Protein AF-A0AAV7RU03-F1 (afdb_monomer_lite)

pLDDT: mean 79.68, std 22.95, range [30.52, 98.69]

Radius of gyration: 57.56 Å; chains: 1; bounding box: 96×51×160 Å

Sequence (183 aa):
MPGSKPNHKPASKPAQQLLFSEALHHKCPTPATTGPHASPHPSEPTMMADKEHSTTMERILQEITTVRRRIEGMDASLTSLTLETKSMRSDIAGFQSRVTGLEQRMGSLEAQATAFQDRDQDLLYLRSKLTDMEDRSRRDNIRLLGIPENEEGADMQAFLSSMLPKLTSLDFDPPLEFQRHTD

Structure (mmCIF, N/CA/C/O backbone):
data_AF-A0AAV7RU03-F1
#
_entry.id   AF-A0AAV7RU03-F1
#
loop_
_atom_site.group_PDB
_atom_site.id
_atom_site.type_symbol
_atom_site.label_atom_id
_atom_site.label_alt_id
_atom_site.label_comp_id
_atom_site.label_asym_id
_atom_site.label_entity_id
_atom_site.label_seq_id
_atom_site.pdbx_PDB_ins_code
_atom_site.Cartn_x
_atom_site.Cartn_y
_atom_site.Cartn_z
_atom_site.occupancy
_atom_site.B_iso_or_equiv
_atom_site.auth_seq_id
_atom_site.auth_comp_id
_atom_site.auth_asym_id
_atom_site.auth_atom_id
_atom_site.pdbx_PDB_model_num
ATOM 1 N N . MET A 1 1 ? 15.771 21.075 8.351 1.00 49.62 1 MET A N 1
ATOM 2 C CA . MET A 1 1 ? 16.055 21.933 7.181 1.00 49.62 1 MET A CA 1
ATOM 3 C C . MET A 1 1 ? 17.560 21.987 6.918 1.00 49.62 1 MET A C 1
ATOM 5 O O . MET A 1 1 ? 18.235 22.743 7.604 1.00 49.62 1 MET A O 1
ATOM 9 N N . PRO A 1 2 ? 18.107 21.194 5.982 1.00 49.34 2 PRO A N 1
ATOM 10 C CA . PRO A 1 2 ? 19.446 21.403 5.430 1.00 49.34 2 PRO A CA 1
ATOM 11 C C . PRO A 1 2 ? 19.367 22.033 4.024 1.00 49.34 2 PRO A C 1
ATOM 13 O O . PRO A 1 2 ? 18.580 21.596 3.188 1.00 49.34 2 PRO A O 1
ATOM 16 N N . GLY A 1 3 ? 20.164 23.072 3.764 1.00 42.09 3 GLY A N 1
ATOM 17 C CA . GLY A 1 3 ? 20.112 23.828 2.506 1.00 42.09 3 GLY A CA 1
ATOM 18 C C . GLY A 1 3 ? 20.738 23.095 1.313 1.00 42.09 3 GLY A C 1
ATOM 19 O O . GLY A 1 3 ? 21.862 22.599 1.396 1.00 42.09 3 GLY A O 1
ATOM 20 N N . SER A 1 4 ? 20.035 23.076 0.179 1.00 48.22 4 SER A N 1
ATOM 21 C CA . SER A 1 4 ? 20.551 22.558 -1.094 1.00 48.22 4 SER A CA 1
ATOM 22 C C . SER A 1 4 ? 21.497 23.556 -1.768 1.00 48.22 4 SER A C 1
ATOM 24 O O . SER A 1 4 ? 21.145 24.716 -1.971 1.00 48.22 4 SER A O 1
ATOM 26 N N . LYS A 1 5 ? 22.681 23.092 -2.185 1.00 58.47 5 LYS A N 1
ATOM 27 C CA . LYS A 1 5 ? 23.575 23.840 -3.085 1.00 58.47 5 LYS A CA 1
ATOM 28 C C . LYS A 1 5 ? 23.164 23.592 -4.546 1.00 58.47 5 LYS A C 1
ATOM 30 O O . LYS A 1 5 ? 23.106 22.423 -4.932 1.00 58.47 5 LYS A O 1
ATOM 35 N N . PRO A 1 6 ? 22.951 24.621 -5.384 1.00 51.31 6 PRO A N 1
ATOM 36 C CA . PRO A 1 6 ? 22.824 24.434 -6.824 1.00 51.31 6 PRO A CA 1
ATOM 37 C C . PRO A 1 6 ? 24.216 24.283 -7.454 1.00 51.31 6 PRO A C 1
ATOM 39 O O . PRO A 1 6 ? 25.080 25.140 -7.281 1.00 51.31 6 PRO A O 1
ATOM 42 N N . ASN A 1 7 ? 24.440 23.197 -8.195 1.00 42.62 7 ASN A N 1
ATOM 43 C CA . ASN A 1 7 ? 25.676 22.966 -8.944 1.00 42.62 7 ASN A CA 1
ATOM 44 C C . ASN A 1 7 ? 25.354 22.962 -10.447 1.00 42.62 7 ASN A C 1
ATOM 46 O O . ASN A 1 7 ? 24.971 21.931 -11.003 1.00 42.62 7 ASN A O 1
ATOM 50 N N . HIS A 1 8 ? 25.435 24.129 -11.093 1.00 52.16 8 HIS A N 1
ATOM 51 C CA . HIS A 1 8 ? 25.120 24.265 -12.516 1.00 52.16 8 HIS A CA 1
ATOM 52 C C . HIS A 1 8 ? 26.318 23.887 -13.395 1.00 52.16 8 HIS A C 1
ATOM 54 O O . HIS A 1 8 ? 27.309 24.606 -13.497 1.00 52.16 8 HIS A O 1
ATOM 60 N N . LYS A 1 9 ? 26.183 22.743 -14.068 1.00 52.84 9 LYS A N 1
ATOM 61 C CA . LYS A 1 9 ? 27.086 22.256 -15.116 1.00 52.84 9 LYS A CA 1
ATOM 62 C C . LYS A 1 9 ? 26.885 23.080 -16.406 1.00 52.84 9 LYS A C 1
ATOM 64 O O . LYS A 1 9 ? 25.730 23.326 -16.758 1.00 52.84 9 LYS A O 1
ATOM 69 N N . PRO A 1 10 ? 27.946 23.490 -17.129 1.00 44.16 10 PRO A N 1
ATOM 70 C CA . PRO A 1 10 ? 27.799 24.273 -18.355 1.00 44.16 10 PRO A CA 1
ATOM 71 C C . PRO A 1 10 ? 27.236 23.430 -19.509 1.00 44.16 10 PRO A C 1
ATOM 73 O O . PRO A 1 10 ? 27.607 22.267 -19.690 1.00 44.16 10 PRO A O 1
ATOM 76 N N . ALA A 1 11 ? 26.344 24.033 -20.296 1.00 42.34 11 ALA A N 1
ATOM 77 C CA . ALA A 1 11 ? 25.774 23.434 -21.499 1.00 42.34 11 ALA A CA 1
ATOM 78 C C . ALA A 1 11 ? 26.720 23.583 -22.706 1.00 42.34 11 ALA A C 1
ATOM 80 O O . ALA A 1 11 ? 27.445 24.568 -22.822 1.00 42.34 11 ALA A O 1
ATOM 81 N N . SER A 1 12 ? 26.683 22.613 -23.622 1.00 41.31 12 SER A N 1
ATOM 82 C CA . SER A 1 12 ? 27.474 22.593 -24.858 1.00 41.31 12 SER A CA 1
ATOM 83 C C . SER A 1 12 ? 26.574 22.297 -26.057 1.00 41.31 12 SER A C 1
ATOM 85 O O . SER A 1 12 ? 25.843 21.304 -26.006 1.00 41.31 12 SER A O 1
ATOM 87 N N . LYS A 1 13 ? 26.640 23.164 -27.088 1.00 45.19 13 LYS A N 1
ATOM 88 C CA . LYS A 1 13 ? 26.252 23.021 -28.520 1.00 45.19 13 LYS A CA 1
ATOM 89 C C . LYS A 1 13 ? 25.840 24.393 -29.107 1.00 45.19 13 LYS A C 1
ATOM 91 O O . LYS A 1 13 ? 25.396 25.238 -28.334 1.00 45.19 13 LYS A O 1
ATOM 96 N N . PRO A 1 14 ? 25.821 24.584 -30.445 1.00 45.91 14 PRO A N 1
ATOM 97 C CA . PRO A 1 14 ? 26.571 23.894 -31.505 1.00 45.91 14 PRO A CA 1
ATOM 98 C C . PRO A 1 14 ? 27.324 24.869 -32.450 1.00 45.91 14 PRO A C 1
ATOM 100 O O . PRO A 1 14 ? 27.187 26.086 -32.360 1.00 45.91 14 PRO A O 1
ATOM 103 N N . ALA A 1 15 ? 28.114 24.326 -33.383 1.00 41.75 15 ALA A N 1
ATOM 104 C CA . ALA A 1 15 ? 28.840 25.096 -34.399 1.00 41.75 15 ALA A CA 1
ATOM 105 C C . ALA A 1 15 ? 27.922 25.670 -35.501 1.00 41.75 15 ALA A C 1
ATOM 107 O O . ALA A 1 15 ? 26.908 25.059 -35.844 1.00 41.75 15 ALA A O 1
ATOM 108 N N . GLN A 1 16 ? 28.314 26.806 -36.091 1.00 49.25 16 GLN A N 1
ATOM 109 C CA . GLN A 1 16 ? 27.642 27.427 -37.240 1.00 49.25 16 GLN A CA 1
ATOM 110 C C . GLN A 1 16 ? 28.530 27.453 -38.494 1.00 49.25 16 GLN A C 1
ATOM 112 O O . GLN A 1 16 ? 29.756 27.440 -38.420 1.00 49.25 16 GLN A O 1
ATOM 117 N N . GLN A 1 17 ? 27.849 27.447 -39.638 1.00 44.38 17 GLN A N 1
ATOM 118 C CA . GLN A 1 17 ? 28.342 27.266 -41.003 1.00 44.38 17 GLN A CA 1
ATOM 119 C C . GLN A 1 17 ? 29.472 28.210 -41.446 1.00 44.38 17 GLN A C 1
ATOM 121 O O . GLN A 1 17 ? 29.442 29.411 -41.191 1.00 44.38 17 GLN A O 1
ATOM 126 N N . LEU A 1 18 ? 30.372 27.666 -42.272 1.00 42.97 18 LEU A N 1
ATOM 127 C CA . LEU A 1 18 ? 31.148 28.415 -43.259 1.00 42.97 18 LEU A CA 1
ATOM 128 C C . LEU A 1 18 ? 30.771 27.903 -44.656 1.00 42.97 18 LEU A C 1
ATOM 130 O O . LEU A 1 18 ? 30.877 26.709 -44.930 1.00 42.97 18 LEU A O 1
ATOM 134 N N . LEU A 1 19 ? 30.332 28.813 -45.526 1.00 39.97 19 LEU A N 1
ATOM 135 C CA . LEU A 1 19 ? 30.156 28.597 -46.963 1.00 39.97 19 LEU A CA 1
ATOM 136 C C . LEU A 1 19 ? 31.202 29.446 -47.693 1.00 39.97 19 LEU A C 1
ATOM 138 O O . LEU A 1 19 ? 31.372 30.619 -47.367 1.00 39.97 19 LEU A O 1
ATOM 142 N N . PHE A 1 20 ? 31.891 28.860 -48.669 1.00 36.94 20 PHE A N 1
ATOM 143 C CA . PHE A 1 20 ? 32.958 29.507 -49.436 1.00 36.94 20 PHE A CA 1
ATOM 144 C C . PHE A 1 20 ? 32.766 29.204 -50.929 1.00 36.94 20 PHE A C 1
ATOM 146 O O . PHE A 1 20 ? 32.536 28.041 -51.239 1.00 36.94 20 PHE A O 1
ATOM 153 N N . SER A 1 21 ? 32.896 30.242 -51.779 1.00 38.41 21 SER A N 1
ATOM 154 C CA . SER A 1 21 ? 33.404 30.257 -53.183 1.00 38.41 21 SER A CA 1
ATOM 155 C C . SER A 1 21 ? 32.909 29.203 -54.207 1.00 38.41 21 SER A C 1
ATOM 157 O O . SER A 1 21 ? 32.711 28.043 -53.891 1.00 38.41 21 SER A O 1
ATOM 159 N N . GLU A 1 22 ? 32.777 29.460 -55.510 1.00 37.03 22 GLU A N 1
ATOM 160 C CA . GLU A 1 22 ? 33.087 30.611 -56.376 1.00 37.03 22 GLU A CA 1
ATOM 161 C C . GLU A 1 22 ? 32.315 30.425 -57.702 1.00 37.03 22 GLU A C 1
ATOM 163 O O . GLU A 1 22 ? 31.939 29.301 -58.038 1.00 37.03 22 GLU A O 1
ATOM 168 N N . ALA A 1 23 ? 32.093 31.488 -58.485 1.00 37.06 23 ALA A N 1
ATOM 169 C CA . ALA A 1 23 ? 31.378 31.400 -59.765 1.00 37.06 23 ALA A CA 1
ATOM 170 C C . ALA A 1 23 ? 32.281 31.754 -60.960 1.00 37.06 23 ALA A C 1
ATOM 172 O O . ALA A 1 23 ? 32.719 32.894 -61.106 1.00 37.06 23 ALA A O 1
ATOM 173 N N . LEU A 1 24 ? 32.510 30.784 -61.851 1.00 40.53 24 LEU A N 1
ATOM 174 C CA . LEU A 1 24 ? 33.228 30.972 -63.116 1.00 40.53 24 LEU A CA 1
ATOM 175 C C . LEU A 1 24 ? 32.348 31.665 -64.165 1.00 40.53 24 LEU A C 1
ATOM 177 O O . LEU A 1 24 ? 31.225 31.225 -64.392 1.00 40.53 24 LEU A O 1
ATOM 181 N N . HIS A 1 25 ? 32.895 32.643 -64.892 1.00 45.59 25 HIS A N 1
ATOM 182 C CA . HIS A 1 25 ? 32.394 33.043 -66.214 1.00 45.59 25 HIS A CA 1
ATOM 183 C C . HIS A 1 25 ? 33.549 33.446 -67.144 1.00 45.59 25 HIS A C 1
ATOM 185 O O . HIS A 1 25 ? 34.143 34.514 -67.004 1.00 45.59 25 HIS A O 1
ATOM 191 N N . HIS A 1 26 ? 33.849 32.595 -68.128 1.00 40.56 26 HIS A N 1
ATOM 192 C CA . HIS A 1 26 ? 34.706 32.949 -69.262 1.00 40.56 26 HIS A CA 1
ATOM 193 C C . HIS A 1 26 ? 33.968 33.860 -70.252 1.00 40.56 26 HIS A C 1
ATOM 195 O O . HIS A 1 26 ? 32.755 33.745 -70.432 1.00 40.56 26 HIS A O 1
ATOM 201 N N . LYS A 1 27 ? 34.715 34.716 -70.961 1.00 38.59 27 LYS A N 1
ATOM 202 C CA . LYS A 1 27 ? 34.194 35.505 -72.083 1.00 38.59 27 LYS A CA 1
ATOM 203 C C . LYS A 1 27 ? 35.232 35.604 -73.206 1.00 38.59 27 LYS A C 1
ATOM 205 O O . LYS A 1 27 ? 36.360 36.022 -72.979 1.00 38.59 27 LYS A O 1
ATOM 210 N N . CYS A 1 28 ? 34.821 35.226 -74.410 1.00 33.62 28 CYS A N 1
ATOM 211 C CA . CYS A 1 28 ? 35.504 35.418 -75.696 1.00 33.62 28 CYS A CA 1
ATOM 212 C C . CYS A 1 28 ? 34.419 35.923 -76.682 1.00 33.62 28 CYS A C 1
ATOM 214 O O . CYS A 1 28 ? 33.244 35.632 -76.424 1.00 33.62 28 CYS A O 1
ATOM 216 N N . PRO A 1 29 ? 34.728 36.712 -77.734 1.00 46.25 29 PRO A N 1
ATOM 217 C CA . PRO A 1 29 ? 35.359 36.148 -78.935 1.00 46.25 29 PRO A CA 1
ATOM 218 C C . PRO A 1 29 ? 36.374 37.060 -79.685 1.00 46.25 29 PRO A C 1
ATOM 220 O O . PRO A 1 29 ? 36.690 38.174 -79.278 1.00 46.25 29 PRO A O 1
ATOM 223 N N . THR A 1 30 ? 36.874 36.489 -80.785 1.00 40.19 30 THR A N 1
ATOM 224 C CA . THR A 1 30 ? 37.827 36.886 -81.856 1.00 40.19 30 THR A CA 1
ATOM 225 C C . THR A 1 30 ? 37.243 37.955 -82.841 1.00 40.19 30 THR A C 1
ATOM 227 O O . THR A 1 30 ? 36.107 38.352 -82.572 1.00 40.19 30 THR A O 1
ATOM 230 N N . PRO A 1 31 ? 37.889 38.442 -83.960 1.00 45.34 31 PRO A N 1
ATOM 231 C CA . PRO A 1 31 ? 38.880 37.745 -84.826 1.00 45.34 31 PRO A CA 1
ATOM 232 C C . PRO A 1 31 ? 39.929 38.527 -85.688 1.00 45.34 31 PRO A C 1
ATOM 234 O O . PRO A 1 31 ? 39.912 39.747 -85.773 1.00 45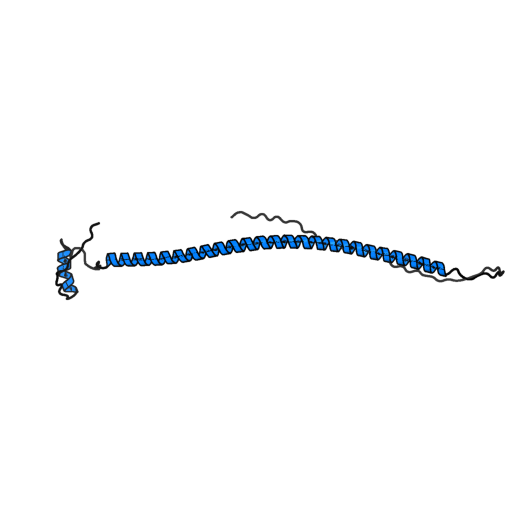.34 31 PRO A O 1
ATOM 237 N N . ALA A 1 32 ? 40.732 37.733 -86.438 1.00 32.78 32 ALA A N 1
ATOM 238 C CA . ALA A 1 32 ? 41.302 37.995 -87.788 1.00 32.78 32 ALA A CA 1
ATOM 239 C C . ALA A 1 32 ? 42.437 39.052 -87.950 1.00 32.78 32 ALA A C 1
ATOM 241 O O . ALA A 1 32 ? 42.518 39.983 -87.165 1.00 32.78 32 ALA A O 1
ATOM 242 N N . THR A 1 33 ? 43.334 39.066 -88.961 1.00 30.52 33 THR A N 1
ATOM 243 C CA . THR A 1 33 ? 43.849 38.124 -90.008 1.00 30.52 33 THR A CA 1
ATOM 244 C C . THR A 1 33 ? 45.017 38.877 -90.716 1.00 30.52 33 THR A C 1
ATOM 246 O O . THR A 1 33 ? 44.907 40.082 -90.909 1.00 30.52 33 THR A O 1
ATOM 249 N N . THR A 1 34 ? 46.210 38.341 -91.041 1.00 34.16 34 THR A N 1
ATOM 250 C CA . THR A 1 34 ? 46.549 37.327 -92.076 1.00 34.16 34 THR A CA 1
ATOM 251 C C . THR A 1 34 ? 48.032 36.897 -91.979 1.00 34.16 34 THR A C 1
ATOM 253 O O . THR A 1 34 ? 48.851 37.664 -91.483 1.00 34.16 34 THR A O 1
ATOM 256 N N . GLY A 1 35 ? 48.410 35.758 -92.578 1.00 32.41 35 GLY A N 1
ATOM 257 C CA . GLY A 1 35 ? 49.787 35.450 -93.010 1.00 32.41 35 GLY A CA 1
ATOM 258 C C . GLY A 1 35 ? 49.840 34.139 -93.819 1.00 32.41 35 GLY A C 1
ATOM 259 O O . GLY A 1 35 ? 49.444 33.115 -93.267 1.00 32.41 35 GLY A O 1
ATOM 260 N N . PRO A 1 36 ? 50.246 34.124 -95.108 1.00 52.41 36 PRO A N 1
ATOM 261 C CA . PRO A 1 36 ? 50.136 32.926 -95.941 1.00 52.41 36 PRO A CA 1
ATOM 262 C C . PRO A 1 36 ? 51.468 32.181 -96.119 1.00 52.41 36 PRO A C 1
ATOM 264 O O . PRO A 1 36 ? 52.467 32.771 -96.523 1.00 52.41 36 PRO A O 1
ATOM 267 N N . HIS A 1 37 ? 51.445 30.855 -95.980 1.00 35.03 37 HIS A N 1
ATOM 268 C CA . HIS A 1 37 ? 52.234 30.001 -96.869 1.00 35.03 37 HIS A CA 1
ATOM 269 C C . HIS A 1 37 ? 51.571 28.635 -97.049 1.00 35.03 37 HIS A C 1
ATOM 271 O O . HIS A 1 37 ? 51.223 27.965 -96.080 1.00 35.03 37 HIS A O 1
ATOM 277 N N . ALA A 1 38 ? 51.387 28.231 -98.303 1.00 36.22 38 ALA A N 1
ATOM 278 C CA . ALA A 1 38 ? 50.827 26.935 -98.654 1.00 36.22 38 ALA A CA 1
ATOM 279 C C . ALA A 1 38 ? 51.937 25.904 -98.887 1.00 36.22 38 ALA A C 1
ATOM 281 O O . ALA A 1 38 ? 52.966 26.232 -99.483 1.00 36.22 38 ALA A O 1
ATOM 282 N N . SER A 1 39 ? 51.688 24.653 -98.494 1.00 39.25 39 SER A N 1
ATOM 283 C CA . SER A 1 39 ? 51.889 23.452 -99.326 1.00 39.25 39 SER A CA 1
ATOM 284 C C . SER A 1 39 ? 51.239 22.230 -98.648 1.00 39.25 39 SER A C 1
ATOM 286 O O . SER A 1 39 ? 51.214 22.180 -97.419 1.00 39.25 39 SER A O 1
ATOM 288 N N . PRO A 1 40 ? 50.669 21.273 -99.405 1.00 52.75 40 PRO A N 1
ATOM 289 C CA . PRO A 1 40 ? 49.884 20.176 -98.841 1.00 52.75 40 PRO A CA 1
ATOM 290 C C . PRO A 1 40 ? 50.703 18.892 -98.637 1.00 52.75 40 PRO A C 1
ATOM 292 O O . PRO A 1 40 ? 51.568 18.564 -99.446 1.00 52.75 40 PRO A O 1
ATOM 295 N N . HIS A 1 41 ? 50.347 18.104 -97.620 1.00 37.91 41 HIS A N 1
ATOM 296 C CA . HIS A 1 41 ? 50.704 16.685 -97.539 1.00 37.91 41 HIS A CA 1
ATOM 297 C C . HIS A 1 41 ? 49.564 15.901 -96.856 1.00 37.91 41 HIS A C 1
ATOM 299 O O . HIS A 1 41 ? 49.082 16.358 -95.819 1.00 37.91 41 HIS A O 1
ATOM 305 N N . PRO A 1 42 ? 49.092 14.768 -97.414 1.00 59.78 42 PRO A N 1
ATOM 306 C CA . PRO A 1 42 ? 47.980 14.011 -96.841 1.00 59.78 42 PRO A CA 1
ATOM 307 C C . PRO A 1 42 ? 48.456 12.826 -95.982 1.00 59.78 42 PRO A C 1
ATOM 309 O O . PRO A 1 42 ? 49.087 11.920 -96.512 1.00 59.78 42 PRO A O 1
ATOM 312 N N . SER A 1 43 ? 48.119 12.864 -94.686 1.00 45.69 43 SER A N 1
ATOM 313 C CA . SER A 1 43 ? 48.034 11.772 -93.685 1.00 45.69 43 SER A CA 1
ATOM 314 C C . SER A 1 43 ? 47.513 12.394 -92.372 1.00 45.69 43 SER A C 1
ATOM 316 O O . SER A 1 43 ? 47.794 13.563 -92.120 1.00 45.69 43 SER A O 1
ATOM 318 N N . GLU A 1 44 ? 46.770 11.746 -91.470 1.00 40.84 44 GLU A N 1
ATOM 319 C CA . GLU A 1 44 ? 45.991 10.490 -91.481 1.00 40.84 44 GLU A CA 1
ATOM 320 C C . GLU A 1 44 ? 44.922 10.589 -90.349 1.00 40.84 44 GLU A C 1
ATOM 322 O O . GLU A 1 44 ? 44.977 11.540 -89.560 1.00 40.84 44 GLU A O 1
ATOM 327 N N . PRO A 1 45 ? 43.906 9.702 -90.247 1.00 62.97 45 PRO A N 1
ATOM 328 C CA . PRO A 1 45 ? 42.865 9.834 -89.224 1.00 62.97 45 PRO A CA 1
ATOM 329 C C . PRO A 1 45 ? 43.301 9.308 -87.841 1.00 62.97 45 PRO A C 1
ATOM 331 O O . PRO A 1 45 ? 44.146 8.426 -87.743 1.00 62.97 45 PRO A O 1
ATOM 334 N N . THR A 1 46 ? 42.575 9.739 -86.797 1.00 52.12 46 THR A N 1
ATOM 335 C CA . THR A 1 46 ? 42.570 9.203 -85.407 1.00 52.12 46 THR A CA 1
ATOM 336 C C . THR A 1 46 ? 43.533 9.857 -84.401 1.00 52.12 46 THR A C 1
ATOM 338 O O . THR A 1 46 ? 44.626 9.369 -84.159 1.00 52.12 46 THR A O 1
ATOM 341 N N . MET A 1 47 ? 43.061 10.912 -83.716 1.00 48.97 47 MET A N 1
ATOM 342 C CA . MET A 1 47 ? 43.667 11.473 -82.483 1.00 48.97 47 MET A CA 1
ATOM 343 C C . MET A 1 47 ? 42.611 11.864 -81.416 1.00 48.97 47 MET A C 1
ATOM 345 O O . MET A 1 47 ? 42.892 12.650 -80.514 1.00 48.97 47 MET A O 1
ATOM 349 N N . MET A 1 48 ? 41.369 11.364 -81.527 1.00 56.31 48 MET A N 1
ATOM 350 C CA . MET A 1 48 ? 40.237 11.814 -80.689 1.00 56.31 48 MET A CA 1
ATOM 351 C C . MET A 1 48 ? 39.786 10.806 -79.613 1.00 56.31 48 MET A C 1
ATOM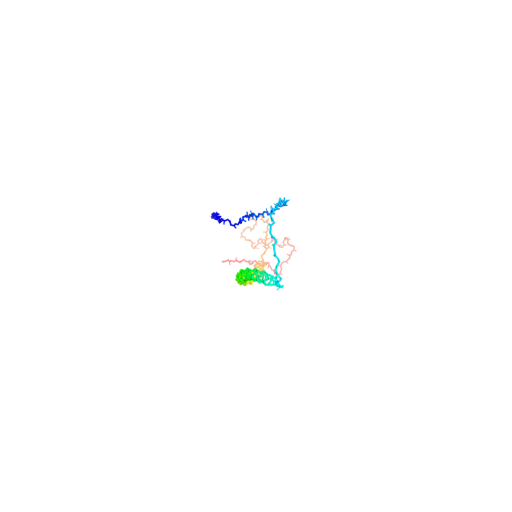 353 O O . MET A 1 48 ? 39.282 11.231 -78.578 1.00 56.31 48 MET A O 1
ATOM 357 N N . ALA A 1 49 ? 39.992 9.497 -79.809 1.00 58.78 49 ALA A N 1
ATOM 358 C CA . ALA A 1 49 ? 39.453 8.459 -78.917 1.00 58.78 49 ALA A CA 1
ATOM 359 C C . ALA A 1 49 ? 40.160 8.382 -77.546 1.00 58.78 49 ALA A C 1
ATOM 361 O O . ALA A 1 49 ? 39.505 8.297 -76.507 1.00 58.78 49 ALA A O 1
ATOM 362 N N . ASP A 1 50 ? 41.493 8.484 -77.514 1.00 57.84 50 ASP A N 1
ATOM 363 C CA . ASP A 1 50 ? 42.273 8.323 -76.273 1.00 57.84 50 ASP A CA 1
ATOM 364 C C . ASP A 1 50 ? 41.979 9.411 -75.228 1.00 57.84 50 ASP A C 1
ATOM 366 O O . ASP A 1 50 ? 42.062 9.176 -74.018 1.00 57.84 50 ASP A O 1
ATOM 370 N N . LYS A 1 51 ? 41.576 10.605 -75.681 1.00 61.94 51 LYS A N 1
ATOM 371 C CA . LYS A 1 51 ? 41.233 11.718 -74.791 1.00 61.94 51 LYS A CA 1
ATOM 372 C C . LYS A 1 51 ? 39.903 11.491 -74.067 1.00 61.94 51 LYS A C 1
ATOM 374 O O . LYS A 1 51 ? 39.793 11.856 -72.899 1.00 61.94 51 LYS A O 1
ATOM 379 N N . GLU A 1 52 ? 38.925 10.856 -74.713 1.00 63.31 52 GLU A N 1
ATOM 380 C CA . GLU A 1 52 ? 37.641 10.507 -74.086 1.00 63.31 52 GLU A CA 1
ATOM 381 C C . GLU A 1 52 ? 37.790 9.365 -73.071 1.00 63.31 52 GLU A C 1
ATOM 383 O O . GLU A 1 52 ? 37.196 9.400 -71.990 1.00 63.31 52 GLU A O 1
ATOM 388 N N . HIS A 1 53 ? 38.645 8.377 -73.353 1.00 70.69 53 HIS A N 1
ATOM 389 C CA . HIS A 1 53 ? 38.967 7.329 -72.381 1.00 70.69 53 HIS A CA 1
ATOM 390 C C . HIS A 1 53 ? 39.691 7.885 -71.144 1.00 70.69 53 HIS A C 1
ATOM 392 O O . HIS A 1 53 ? 39.370 7.494 -70.019 1.00 70.69 53 HIS A O 1
ATOM 398 N N . SER A 1 54 ? 40.603 8.847 -71.328 1.00 78.75 54 SER A N 1
ATOM 399 C CA . SER A 1 54 ? 41.289 9.529 -70.224 1.00 78.75 54 SER A CA 1
ATOM 400 C C . SER A 1 54 ? 40.317 10.291 -69.306 1.00 78.75 54 SER A C 1
ATOM 402 O O . SER A 1 54 ? 40.338 10.080 -68.091 1.00 78.75 54 SER A O 1
ATOM 404 N N . THR A 1 55 ? 39.398 11.092 -69.861 1.00 84.56 55 THR A N 1
ATOM 405 C CA . THR A 1 55 ? 38.398 11.828 -69.057 1.00 84.56 55 THR A CA 1
ATOM 406 C C . THR A 1 55 ? 37.373 10.906 -68.390 1.00 84.56 55 THR A C 1
ATOM 408 O O . THR A 1 55 ? 36.918 11.179 -67.276 1.00 84.56 55 THR A O 1
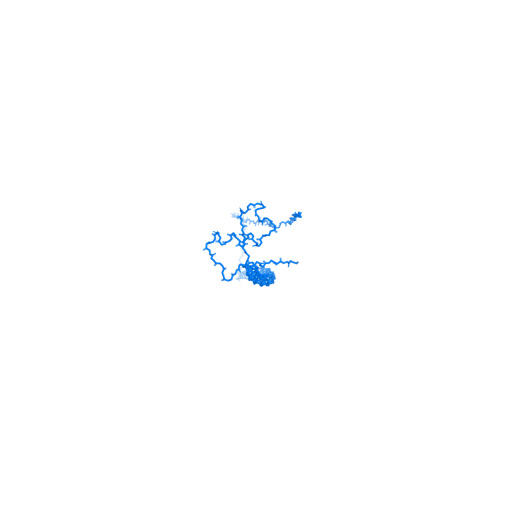ATOM 411 N N . THR A 1 56 ? 37.038 9.777 -69.023 1.00 91.56 56 THR A N 1
ATOM 412 C CA . THR A 1 56 ? 36.152 8.757 -68.439 1.00 91.56 56 THR A CA 1
ATOM 413 C C . THR A 1 56 ? 36.791 8.096 -67.213 1.00 91.56 56 THR A C 1
ATOM 415 O O . THR A 1 56 ? 36.128 7.936 -66.187 1.00 91.56 56 THR A O 1
ATOM 418 N N . MET A 1 57 ? 38.087 7.766 -67.280 1.00 92.56 57 MET A N 1
ATOM 419 C CA . MET A 1 57 ? 38.839 7.219 -66.145 1.00 92.56 57 MET A CA 1
ATOM 420 C C . MET A 1 57 ? 38.882 8.199 -64.965 1.00 92.56 57 MET A C 1
ATOM 422 O O . MET A 1 57 ? 38.613 7.811 -63.829 1.00 92.56 57 MET A O 1
ATOM 426 N N . GLU A 1 58 ? 39.157 9.480 -65.226 1.00 92.38 58 GLU A N 1
ATOM 427 C CA . GLU A 1 58 ? 39.181 10.514 -64.185 1.00 92.38 58 GLU A CA 1
ATOM 428 C C . GLU A 1 58 ? 37.826 10.637 -63.467 1.00 92.38 58 GLU A C 1
ATOM 430 O O . GLU A 1 58 ? 37.770 10.663 -62.235 1.00 92.38 58 GLU A O 1
ATOM 435 N N . ARG A 1 59 ? 36.718 10.607 -64.219 1.00 94.75 59 ARG A N 1
ATOM 436 C CA . ARG A 1 59 ? 35.363 10.619 -63.650 1.00 94.75 59 ARG A CA 1
ATOM 437 C C . ARG A 1 59 ? 35.079 9.394 -62.774 1.00 94.75 59 ARG A C 1
ATOM 439 O O . ARG A 1 59 ? 34.496 9.538 -61.701 1.00 94.75 59 ARG A O 1
ATOM 446 N N . ILE A 1 60 ? 35.509 8.200 -63.189 1.00 95.50 60 ILE A N 1
ATOM 447 C CA . ILE A 1 60 ? 35.361 6.970 -62.391 1.00 95.50 60 ILE A CA 1
ATOM 448 C C . ILE A 1 60 ? 36.140 7.081 -61.072 1.00 95.50 60 ILE A C 1
ATOM 450 O O . ILE A 1 60 ? 35.612 6.728 -60.018 1.00 95.50 60 ILE A O 1
ATOM 454 N N . LEU A 1 61 ? 37.361 7.623 -61.097 1.00 95.12 61 LEU A N 1
ATOM 455 C CA . LEU A 1 61 ? 38.152 7.852 -59.884 1.00 95.12 61 LEU A CA 1
ATOM 456 C C . LEU A 1 61 ? 37.464 8.851 -58.935 1.00 95.12 61 LEU A C 1
ATOM 458 O O . LEU A 1 61 ? 37.402 8.604 -57.728 1.00 95.12 61 LEU A O 1
ATOM 462 N N . GLN A 1 62 ? 36.880 9.933 -59.459 1.00 95.88 62 GLN A N 1
ATOM 463 C CA . GLN A 1 62 ? 36.104 10.892 -58.660 1.00 95.88 62 GLN A CA 1
ATOM 464 C C . GLN A 1 62 ? 34.882 10.236 -57.989 1.00 95.88 62 GLN A C 1
ATOM 466 O O . GLN A 1 62 ? 34.670 10.423 -56.785 1.00 95.88 62 GLN A O 1
ATOM 471 N N . GLU A 1 63 ? 34.126 9.400 -58.707 1.00 97.12 63 GLU A N 1
ATOM 472 C CA . GLU A 1 63 ? 33.004 8.642 -58.131 1.00 97.12 63 GLU A CA 1
ATOM 473 C C . GLU A 1 63 ? 33.474 7.644 -57.058 1.00 97.12 63 GLU A C 1
ATOM 475 O O . GLU A 1 63 ? 32.900 7.601 -55.970 1.00 97.12 63 GLU A O 1
ATOM 480 N N . ILE A 1 64 ? 34.577 6.916 -57.283 1.00 97.31 64 ILE A N 1
ATOM 481 C CA . ILE A 1 64 ? 35.168 6.007 -56.281 1.00 97.31 64 ILE A CA 1
ATOM 482 C C . ILE A 1 64 ? 35.554 6.767 -55.002 1.00 97.31 64 ILE A C 1
ATOM 484 O O . ILE A 1 64 ? 35.223 6.316 -53.903 1.00 97.31 64 ILE A O 1
ATOM 488 N N . THR A 1 65 ? 36.196 7.939 -55.106 1.00 96.94 65 THR A N 1
ATOM 489 C CA . THR A 1 65 ? 36.525 8.748 -53.912 1.00 96.94 65 THR A CA 1
ATOM 490 C C . THR A 1 65 ? 35.276 9.258 -53.185 1.00 96.94 65 THR A C 1
ATOM 492 O O . THR A 1 65 ? 35.269 9.358 -51.956 1.00 96.94 65 THR A O 1
ATOM 495 N N . THR A 1 66 ? 34.194 9.524 -53.920 1.00 97.81 66 THR A N 1
ATOM 496 C CA . THR A 1 66 ? 32.912 9.978 -53.366 1.00 97.81 66 THR A CA 1
ATOM 497 C C . THR A 1 66 ? 32.174 8.841 -52.657 1.00 97.81 66 THR A C 1
ATOM 499 O O . THR A 1 66 ? 31.707 9.025 -51.532 1.00 97.81 66 THR A O 1
ATOM 502 N N . VAL A 1 67 ? 32.127 7.645 -53.253 1.00 97.88 67 VAL A N 1
ATOM 503 C CA . VAL A 1 67 ? 31.593 6.425 -52.624 1.00 97.88 67 VAL A CA 1
ATOM 504 C C . VAL A 1 67 ? 32.387 6.073 -51.368 1.00 97.88 67 VAL A C 1
ATOM 506 O O . VAL A 1 67 ? 31.784 5.844 -50.322 1.00 97.88 67 VAL A O 1
ATOM 509 N N . ARG A 1 68 ? 33.724 6.124 -51.424 1.00 98.06 68 ARG A N 1
ATOM 510 C CA . ARG A 1 68 ? 34.589 5.905 -50.257 1.00 98.06 68 ARG A CA 1
ATOM 511 C C . ARG A 1 68 ? 34.246 6.854 -49.103 1.00 98.06 68 ARG A C 1
ATOM 513 O O . ARG A 1 68 ? 33.998 6.386 -47.998 1.00 98.06 68 ARG A O 1
ATOM 520 N N . ARG A 1 69 ? 34.148 8.164 -49.363 1.00 97.81 69 ARG A N 1
ATOM 521 C CA . ARG A 1 69 ? 33.779 9.164 -48.342 1.00 97.81 69 ARG A CA 1
ATOM 522 C C . ARG A 1 69 ? 32.393 8.897 -47.738 1.00 97.81 69 ARG A C 1
ATOM 524 O O . ARG A 1 69 ? 32.178 9.130 -46.551 1.00 97.81 69 ARG A O 1
ATOM 531 N N . ARG A 1 70 ? 31.443 8.401 -48.542 1.00 98.19 70 ARG A N 1
ATOM 532 C CA . ARG A 1 70 ? 30.106 8.006 -48.064 1.00 98.19 70 ARG A CA 1
ATOM 533 C C . ARG A 1 70 ? 30.159 6.776 -47.157 1.00 98.19 70 ARG A C 1
ATOM 535 O O . ARG A 1 70 ? 29.472 6.781 -46.143 1.00 98.19 70 ARG A O 1
ATOM 542 N N . ILE A 1 71 ? 30.980 5.775 -47.483 1.00 98.06 71 IL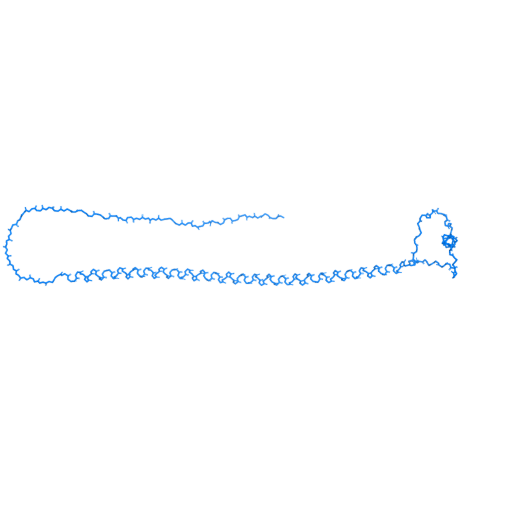E A N 1
ATOM 543 C CA . ILE A 1 71 ? 31.205 4.591 -46.636 1.00 98.06 71 ILE A CA 1
ATOM 544 C C . ILE A 1 71 ? 31.833 5.010 -45.299 1.00 98.06 71 ILE A C 1
ATOM 546 O O . ILE A 1 71 ? 31.273 4.703 -44.254 1.00 98.06 71 ILE A O 1
ATOM 550 N N . GLU A 1 72 ? 32.896 5.820 -45.320 1.00 97.62 72 GLU A N 1
ATOM 551 C CA . GLU A 1 72 ? 33.550 6.338 -44.105 1.00 97.62 72 GLU A CA 1
ATOM 552 C C . GLU A 1 72 ? 32.559 7.113 -43.199 1.00 97.62 72 GLU A C 1
ATOM 554 O O . GLU A 1 72 ? 32.560 6.958 -41.976 1.00 97.62 72 GLU A O 1
ATOM 559 N N . GLY A 1 73 ? 31.643 7.895 -43.789 1.00 98.06 73 GLY A N 1
ATOM 560 C CA . GLY A 1 73 ? 30.556 8.565 -43.059 1.00 98.06 73 GLY A CA 1
ATOM 561 C C . GLY A 1 73 ? 29.464 7.621 -42.528 1.00 98.06 73 GLY A C 1
ATOM 562 O O . GLY A 1 73 ? 28.893 7.869 -41.461 1.00 98.06 73 GLY A O 1
ATOM 563 N N . MET A 1 74 ? 29.178 6.524 -43.234 1.00 98.19 74 MET A N 1
ATOM 564 C CA . MET A 1 74 ? 28.268 5.475 -42.764 1.00 98.19 74 MET A CA 1
ATOM 565 C C . MET A 1 74 ? 28.871 4.702 -41.587 1.00 98.19 74 MET A C 1
ATOM 567 O O . MET A 1 74 ? 28.169 4.486 -40.603 1.00 98.19 74 MET A O 1
ATOM 571 N N . ASP A 1 75 ? 30.164 4.376 -41.619 1.00 97.94 75 ASP A N 1
ATOM 572 C CA . ASP A 1 75 ? 30.866 3.705 -40.516 1.00 97.94 75 ASP A CA 1
ATOM 573 C C . ASP A 1 75 ? 30.896 4.573 -39.245 1.00 97.94 75 ASP A C 1
ATOM 575 O O . ASP A 1 75 ? 30.603 4.097 -38.141 1.00 97.94 75 ASP A O 1
ATOM 579 N N . ALA A 1 76 ? 31.148 5.879 -39.386 1.00 97.50 76 ALA A N 1
ATOM 580 C CA . ALA A 1 76 ? 31.023 6.844 -38.288 1.00 97.50 76 ALA A CA 1
ATOM 581 C C . ALA A 1 76 ? 29.590 6.901 -37.711 1.00 97.50 76 ALA A C 1
ATOM 583 O O . ALA A 1 76 ? 29.394 7.006 -36.499 1.00 97.50 76 ALA A O 1
ATOM 584 N N . SER A 1 77 ? 28.571 6.771 -38.565 1.00 98.25 77 SER A N 1
ATOM 585 C CA . SER A 1 77 ? 27.166 6.752 -38.136 1.00 98.25 77 SER A CA 1
ATOM 586 C C . SER A 1 77 ? 26.798 5.441 -37.424 1.00 98.25 77 SER A C 1
ATOM 588 O O . SER A 1 77 ? 26.161 5.463 -36.371 1.00 98.25 77 SER A O 1
ATOM 590 N N . LEU A 1 78 ? 27.244 4.293 -37.946 1.00 98.44 78 LEU A N 1
ATOM 591 C CA . LEU A 1 78 ? 27.012 2.966 -37.364 1.00 98.44 78 LEU A CA 1
ATOM 592 C C . LEU A 1 78 ? 27.713 2.797 -36.011 1.00 98.44 78 LEU A C 1
ATOM 594 O O . LEU A 1 78 ? 27.137 2.230 -35.079 1.00 98.44 78 LEU A O 1
ATOM 598 N N . THR A 1 79 ? 28.933 3.318 -35.869 1.00 98.12 79 THR A N 1
ATOM 599 C CA . THR A 1 79 ? 29.652 3.321 -34.585 1.00 98.12 79 THR A CA 1
ATOM 600 C C . THR A 1 79 ? 28.945 4.196 -33.547 1.00 98.12 79 THR A C 1
ATOM 602 O O . THR A 1 79 ? 28.760 3.743 -32.416 1.00 98.12 79 THR A O 1
ATOM 605 N N . SER A 1 80 ? 28.444 5.377 -33.932 1.00 98.44 80 SER A N 1
ATOM 606 C CA . SER A 1 80 ? 27.610 6.231 -33.068 1.00 98.44 80 SER A CA 1
ATOM 607 C C . SER A 1 80 ? 26.335 5.514 -32.592 1.00 98.44 80 SER A C 1
ATOM 609 O O . SER A 1 80 ? 26.106 5.392 -31.388 1.00 98.44 80 SER A O 1
ATOM 611 N N . LEU A 1 81 ? 25.557 4.933 -33.515 1.00 98.44 81 LEU A N 1
ATOM 612 C CA . LEU A 1 81 ? 24.340 4.167 -33.192 1.00 98.44 81 LEU A CA 1
ATOM 613 C C . LEU A 1 81 ? 24.628 2.945 -32.303 1.00 98.44 81 LEU A C 1
ATOM 615 O O . LEU A 1 81 ? 23.830 2.596 -31.430 1.00 98.44 81 LEU A O 1
ATOM 619 N N . THR A 1 82 ? 25.786 2.304 -32.481 1.00 98.44 82 THR A N 1
ATOM 620 C CA . THR A 1 82 ? 26.229 1.184 -31.636 1.00 98.44 82 THR A CA 1
ATOM 621 C C . THR A 1 82 ? 26.510 1.633 -30.200 1.00 98.44 82 THR A C 1
ATOM 623 O O . THR A 1 82 ? 26.187 0.905 -29.258 1.00 98.44 82 THR A O 1
ATOM 626 N N . LEU A 1 83 ? 27.094 2.820 -30.006 1.00 98.44 83 LEU A N 1
ATOM 627 C CA . LEU A 1 83 ? 27.328 3.396 -28.677 1.00 98.44 83 LEU A CA 1
ATOM 628 C C . LEU A 1 83 ? 26.014 3.804 -28.001 1.00 98.44 83 LEU A C 1
ATOM 630 O O . LEU A 1 83 ? 25.795 3.450 -26.844 1.00 98.44 83 LEU A O 1
ATOM 634 N N . GLU A 1 84 ? 25.111 4.462 -28.728 1.00 98.62 84 GLU A N 1
ATOM 635 C CA . GLU A 1 84 ? 23.787 4.841 -28.220 1.00 98.62 84 GLU A CA 1
ATOM 636 C C . GLU A 1 84 ? 22.960 3.606 -27.825 1.00 98.62 84 GLU A C 1
ATOM 638 O O . GLU A 1 84 ? 22.419 3.539 -26.722 1.00 98.62 84 GLU A O 1
ATOM 643 N N . THR A 1 85 ? 22.975 2.556 -28.653 1.00 98.50 85 THR A N 1
ATOM 644 C CA . THR A 1 85 ? 22.335 1.264 -28.345 1.00 98.50 85 THR A CA 1
ATOM 645 C C . THR A 1 85 ? 22.912 0.614 -27.082 1.00 98.50 85 THR A C 1
ATOM 647 O O . THR A 1 85 ? 22.168 0.024 -26.296 1.00 98.50 85 THR A O 1
ATOM 650 N N . LYS A 1 86 ? 24.229 0.717 -26.849 1.00 98.50 86 LYS A N 1
ATOM 651 C CA . LYS A 1 86 ? 24.861 0.238 -25.606 1.00 98.50 86 LYS A CA 1
ATOM 652 C C . LYS A 1 86 ? 24.428 1.065 -24.391 1.00 98.50 86 LYS A C 1
ATOM 654 O O . LYS A 1 86 ? 24.146 0.466 -23.356 1.00 98.50 86 LYS A O 1
ATOM 659 N N . SER A 1 87 ? 24.322 2.391 -24.524 1.00 98.50 87 SER A N 1
ATOM 660 C CA . SER A 1 87 ? 23.805 3.265 -23.458 1.00 98.50 87 SER A CA 1
ATOM 661 C C . SER A 1 87 ? 22.372 2.886 -23.092 1.00 98.50 87 SER A C 1
ATOM 663 O O . SER A 1 87 ? 22.119 2.522 -21.949 1.00 98.50 87 SER A O 1
ATOM 665 N N . MET A 1 88 ? 21.468 2.823 -24.078 1.00 98.56 88 MET A N 1
ATOM 666 C CA . MET A 1 88 ? 20.064 2.459 -23.852 1.00 98.56 88 MET A CA 1
ATOM 667 C C . MET A 1 88 ? 19.910 1.092 -23.171 1.00 98.56 88 MET A C 1
ATOM 669 O O . MET A 1 88 ? 19.075 0.942 -22.284 1.00 98.56 88 MET A O 1
ATOM 673 N N . ARG A 1 89 ? 20.731 0.092 -23.525 1.00 98.56 89 ARG A N 1
ATOM 674 C CA . ARG A 1 89 ? 20.736 -1.213 -22.832 1.00 98.56 89 ARG A CA 1
ATOM 675 C C . ARG A 1 89 ? 21.155 -1.096 -21.363 1.00 98.56 89 ARG A C 1
ATOM 677 O O . ARG A 1 89 ? 20.563 -1.765 -20.520 1.00 98.56 89 ARG A O 1
ATOM 684 N N . SER A 1 90 ? 22.146 -0.257 -21.059 1.00 98.50 90 SER A N 1
ATOM 685 C CA . SER A 1 90 ? 22.571 0.023 -19.681 1.00 98.50 90 SER A CA 1
ATOM 686 C C . SER A 1 90 ? 21.471 0.737 -18.889 1.00 98.50 90 SER A C 1
ATOM 688 O O . SER A 1 90 ? 21.191 0.362 -17.751 1.00 98.50 90 SER A O 1
ATOM 690 N N . ASP A 1 91 ? 20.809 1.721 -19.500 1.00 98.56 91 ASP A N 1
ATOM 691 C CA . ASP A 1 91 ? 19.716 2.472 -18.879 1.00 98.56 91 ASP A CA 1
ATOM 692 C C . ASP A 1 91 ? 18.505 1.566 -18.600 1.00 98.56 91 ASP A C 1
ATOM 694 O O . ASP A 1 91 ? 17.960 1.583 -17.496 1.00 98.56 91 ASP A O 1
ATOM 698 N N . ILE A 1 92 ? 18.139 0.694 -19.550 1.00 98.69 92 ILE A N 1
ATOM 699 C CA . ILE A 1 92 ? 17.082 -0.319 -19.384 1.00 98.69 92 ILE A CA 1
ATOM 700 C C . ILE A 1 92 ? 17.405 -1.279 -18.232 1.00 98.69 92 ILE A C 1
ATOM 702 O O . ILE A 1 92 ? 16.537 -1.513 -17.392 1.00 98.69 92 ILE A O 1
ATOM 706 N N . ALA A 1 93 ? 18.636 -1.791 -18.135 1.00 98.50 93 ALA A N 1
ATOM 707 C CA . ALA A 1 93 ? 19.045 -2.647 -17.016 1.00 98.50 93 ALA A CA 1
ATOM 708 C C . ALA A 1 93 ? 18.969 -1.905 -15.663 1.00 98.50 93 ALA A C 1
ATOM 710 O O . ALA A 1 93 ? 18.516 -2.461 -14.658 1.00 98.50 93 ALA A O 1
ATOM 711 N N . GLY A 1 94 ? 19.339 -0.620 -15.644 1.00 98.69 94 GLY A N 1
ATOM 712 C CA . GLY A 1 94 ? 19.172 0.257 -14.483 1.00 98.69 94 GLY A CA 1
ATOM 713 C C . GLY A 1 94 ? 17.704 0.465 -14.093 1.00 98.69 94 GLY A C 1
ATOM 714 O O . GLY A 1 94 ? 17.370 0.422 -12.908 1.00 98.69 94 GLY A O 1
ATOM 715 N N . PHE A 1 95 ? 16.806 0.646 -15.066 1.00 98.62 95 PHE A N 1
ATOM 716 C CA . PHE A 1 95 ? 15.367 0.744 -14.812 1.00 98.62 95 PHE A CA 1
ATOM 717 C C . PHE A 1 95 ? 14.771 -0.575 -14.317 1.00 98.62 95 PHE A C 1
ATOM 719 O O . PHE A 1 95 ? 14.015 -0.541 -13.352 1.00 98.62 95 PHE A O 1
ATOM 726 N N . GLN A 1 96 ? 15.148 -1.720 -14.893 1.00 98.69 96 GLN A N 1
ATOM 727 C CA . GLN A 1 96 ? 14.712 -3.045 -14.432 1.00 98.69 96 GLN A CA 1
ATOM 728 C C . GLN A 1 96 ? 15.075 -3.270 -12.958 1.00 98.69 96 GLN A C 1
ATOM 730 O O . GLN A 1 96 ? 14.195 -3.548 -12.149 1.00 98.69 96 GLN A O 1
ATOM 735 N N . SER A 1 97 ? 16.336 -3.032 -12.581 1.00 98.50 97 SER A N 1
ATOM 736 C CA . SER A 1 97 ? 16.791 -3.126 -11.184 1.00 98.50 97 SER A CA 1
ATOM 737 C C . SER A 1 97 ? 15.992 -2.214 -10.238 1.00 98.50 97 SER A C 1
ATOM 739 O O . SER A 1 97 ? 15.571 -2.631 -9.156 1.00 98.50 97 SER A O 1
ATOM 741 N N . ARG A 1 98 ? 15.701 -0.977 -10.666 1.00 98.56 98 ARG A N 1
ATOM 742 C CA . ARG A 1 98 ? 14.876 -0.034 -9.893 1.00 98.56 98 ARG A CA 1
ATOM 743 C C . ARG A 1 98 ? 13.419 -0.475 -9.768 1.00 98.56 98 ARG A C 1
ATOM 745 O O . ARG A 1 98 ? 12.851 -0.286 -8.698 1.00 98.56 98 ARG A O 1
ATOM 752 N N . VAL A 1 99 ? 12.824 -1.032 -10.824 1.00 98.69 99 VAL A N 1
ATOM 753 C CA . VAL A 1 99 ? 11.448 -1.552 -10.808 1.00 98.69 99 VAL A CA 1
ATOM 754 C C . VAL A 1 99 ? 11.349 -2.730 -9.844 1.00 98.69 99 VAL A C 1
ATOM 756 O O . VAL A 1 99 ? 10.553 -2.656 -8.914 1.00 98.69 99 VAL A O 1
ATOM 759 N N . THR A 1 100 ? 12.238 -3.722 -9.939 1.00 98.56 100 THR A N 1
ATOM 760 C CA . THR A 1 100 ? 12.281 -4.842 -8.984 1.00 98.56 100 THR A CA 1
ATOM 761 C C . THR A 1 100 ? 12.481 -4.360 -7.542 1.00 98.56 100 THR A C 1
ATOM 763 O O . THR A 1 100 ? 11.807 -4.829 -6.627 1.00 98.56 100 THR A O 1
ATOM 766 N N . GLY A 1 101 ? 13.339 -3.359 -7.316 1.00 98.62 101 GLY A N 1
ATOM 767 C CA . GLY A 1 101 ? 13.503 -2.743 -5.995 1.00 98.62 101 GLY A CA 1
ATOM 768 C C . GLY A 1 101 ? 12.254 -2.016 -5.469 1.00 98.62 101 GLY A C 1
ATOM 769 O O . GLY A 1 101 ? 12.066 -1.927 -4.254 1.00 98.62 101 GLY A O 1
ATOM 770 N N . LEU A 1 102 ? 11.391 -1.501 -6.349 1.00 98.56 102 LEU A N 1
ATOM 771 C CA . LEU A 1 102 ? 10.101 -0.909 -5.979 1.00 98.56 102 LEU A CA 1
ATOM 772 C C . LEU A 1 102 ? 9.040 -1.982 -5.717 1.00 98.56 102 LEU A C 1
ATOM 774 O O . LEU A 1 102 ? 8.349 -1.882 -4.709 1.00 98.56 102 LEU A O 1
ATOM 778 N N . GLU A 1 103 ? 8.959 -3.020 -6.548 1.00 98.56 103 GLU A N 1
ATOM 779 C CA . GLU A 1 103 ? 8.044 -4.160 -6.380 1.00 98.56 103 GLU A CA 1
ATOM 780 C C . GLU A 1 103 ? 8.255 -4.855 -5.026 1.00 98.56 103 GLU A C 1
ATOM 782 O O . GLU A 1 103 ? 7.302 -5.059 -4.277 1.00 98.56 103 GLU A O 1
ATOM 787 N N . GLN A 1 104 ? 9.512 -5.121 -4.647 1.00 98.50 104 GLN A N 1
ATOM 788 C CA . GLN A 1 104 ? 9.844 -5.712 -3.341 1.00 98.50 104 GLN A CA 1
ATOM 789 C C . GLN A 1 104 ? 9.437 -4.810 -2.164 1.00 98.50 104 GLN A C 1
ATOM 791 O O . GLN A 1 104 ? 8.932 -5.285 -1.145 1.00 98.50 104 GLN A O 1
ATOM 796 N N . ARG A 1 105 ? 9.617 -3.489 -2.296 1.00 98.44 105 ARG A N 1
ATOM 797 C CA . ARG A 1 105 ? 9.184 -2.524 -1.271 1.00 98.44 105 ARG A CA 1
ATOM 798 C C . ARG A 1 105 ? 7.664 -2.416 -1.186 1.00 98.44 105 ARG A C 1
ATOM 800 O O . ARG A 1 105 ? 7.150 -2.249 -0.087 1.00 98.44 105 ARG A O 1
ATOM 807 N N . MET A 1 106 ? 6.965 -2.513 -2.314 1.00 98.56 106 MET A N 1
ATOM 808 C CA . MET A 1 106 ? 5.506 -2.491 -2.382 1.00 98.56 106 MET A CA 1
ATOM 809 C C . MET A 1 106 ? 4.916 -3.723 -1.689 1.00 98.56 106 MET A C 1
ATOM 811 O O . MET A 1 106 ? 4.158 -3.553 -0.741 1.00 98.56 106 MET A O 1
ATOM 815 N N . GLY A 1 107 ? 5.381 -4.931 -2.026 1.00 98.50 107 GLY A N 1
ATOM 816 C CA . GLY A 1 107 ? 4.948 -6.161 -1.350 1.00 98.50 107 GLY A CA 1
ATOM 817 C C . GLY A 1 107 ? 5.248 -6.170 0.157 1.00 98.50 107 GLY A C 1
ATOM 818 O O . GLY A 1 107 ? 4.436 -6.633 0.955 1.00 98.50 107 GLY A O 1
ATOM 819 N N . SER A 1 108 ? 6.373 -5.582 0.585 1.00 98.38 108 SER A N 1
ATOM 820 C CA . SER A 1 108 ? 6.670 -5.399 2.015 1.00 98.38 108 SER A CA 1
ATOM 821 C C . SER A 1 108 ? 5.715 -4.420 2.713 1.00 98.38 108 SER A C 1
ATOM 823 O O . SER A 1 108 ? 5.426 -4.610 3.895 1.00 98.38 108 SER A O 1
ATOM 825 N N . LEU A 1 109 ? 5.259 -3.366 2.028 1.00 98.50 109 LEU A N 1
ATOM 826 C CA . LEU A 1 109 ? 4.287 -2.410 2.570 1.00 98.50 109 LEU A CA 1
ATOM 827 C C . LEU A 1 109 ? 2.880 -3.013 2.617 1.00 98.50 109 LEU A C 1
ATOM 829 O O . LEU A 1 109 ? 2.178 -2.814 3.603 1.00 98.50 109 LEU A O 1
ATOM 833 N N . GLU A 1 110 ? 2.495 -3.793 1.608 1.00 98.44 110 GLU A N 1
ATOM 834 C CA . GLU A 1 110 ? 1.232 -4.540 1.574 1.00 98.44 110 GLU A CA 1
ATOM 835 C C . GLU A 1 110 ? 1.157 -5.552 2.726 1.00 98.44 110 GLU A C 1
ATOM 837 O O . GLU A 1 110 ? 0.195 -5.532 3.492 1.00 98.44 110 GLU A O 1
ATOM 842 N N . ALA A 1 111 ? 2.215 -6.345 2.939 1.00 98.19 111 ALA A N 1
ATOM 843 C CA . ALA A 1 111 ? 2.307 -7.281 4.064 1.00 98.19 111 ALA A CA 1
ATOM 844 C C . ALA A 1 111 ? 2.295 -6.582 5.440 1.00 98.19 111 ALA A C 1
ATOM 846 O O . ALA A 1 111 ? 1.793 -7.128 6.425 1.00 98.19 111 ALA A O 1
ATOM 847 N N . GLN A 1 112 ? 2.843 -5.366 5.532 1.00 98.19 112 GLN A N 1
ATOM 848 C CA . GLN A 1 112 ? 2.767 -4.564 6.753 1.00 98.19 112 GLN A CA 1
ATOM 849 C C . GLN A 1 112 ? 1.355 -3.996 6.974 1.00 98.19 112 GLN A C 1
ATOM 851 O O . GLN A 1 112 ? 0.886 -3.990 8.112 1.00 98.19 112 GLN A O 1
ATOM 856 N N . ALA A 1 113 ? 0.674 -3.551 5.914 1.00 98.19 113 ALA A N 1
ATOM 857 C CA . ALA A 1 113 ? -0.684 -3.022 5.980 1.00 98.19 113 ALA A CA 1
ATOM 858 C C . ALA A 1 113 ? -1.696 -4.094 6.412 1.00 98.19 113 ALA A C 1
ATOM 860 O O . ALA A 1 113 ? -2.481 -3.843 7.326 1.00 98.19 113 ALA A O 1
ATOM 861 N N . THR A 1 114 ? -1.625 -5.306 5.846 1.00 97.94 114 THR A N 1
ATOM 862 C CA . THR A 1 114 ? -2.466 -6.435 6.284 1.00 97.94 114 THR A CA 1
ATOM 863 C C . THR A 1 114 ? -2.207 -6.778 7.750 1.00 97.94 114 THR A C 1
ATOM 865 O O . THR A 1 114 ? -3.143 -6.854 8.537 1.00 97.94 114 THR A O 1
ATOM 868 N N . ALA A 1 115 ? -0.939 -6.847 8.168 1.00 98.06 115 ALA A N 1
ATOM 869 C CA . ALA A 1 115 ? -0.600 -7.109 9.565 1.00 98.06 115 ALA A CA 1
ATOM 870 C C . ALA A 1 115 ? -1.048 -5.988 10.529 1.00 98.06 115 ALA A C 1
ATOM 872 O O . ALA A 1 115 ? -1.193 -6.236 11.726 1.00 98.06 115 ALA A O 1
ATOM 873 N N . PHE A 1 116 ? -1.219 -4.739 10.078 1.00 98.00 116 PHE A N 1
ATOM 874 C CA . PHE A 1 116 ? -1.849 -3.695 10.898 1.00 98.00 116 PHE A CA 1
ATOM 875 C C . PHE A 1 116 ? -3.365 -3.888 10.982 1.00 98.00 116 PHE A C 1
ATOM 877 O O . PHE A 1 116 ? -3.904 -3.836 12.082 1.00 98.00 116 PHE A O 1
ATOM 884 N N . GLN A 1 117 ? -4.023 -4.203 9.865 1.00 97.81 117 GLN A N 1
ATOM 885 C CA . GLN A 1 117 ? -5.458 -4.488 9.837 1.00 97.81 117 GLN A CA 1
ATOM 886 C C . GLN A 1 117 ? -5.838 -5.662 10.757 1.00 97.81 117 GLN A C 1
ATOM 888 O O . GLN A 1 117 ? -6.823 -5.558 11.486 1.00 97.81 117 GLN A O 1
ATOM 893 N N . ASP A 1 118 ? -5.040 -6.734 10.781 1.00 97.75 118 ASP A N 1
ATOM 894 C CA . ASP A 1 118 ? -5.243 -7.874 11.687 1.00 97.75 118 ASP A CA 1
ATOM 895 C C . ASP A 1 118 ? -5.149 -7.443 13.163 1.00 97.75 118 ASP A C 1
ATOM 897 O O . ASP A 1 118 ? -6.032 -7.748 13.966 1.00 97.75 118 ASP A O 1
ATOM 901 N N . ARG A 1 119 ? -4.132 -6.641 13.517 1.00 97.94 119 ARG A N 1
ATOM 902 C CA . ARG A 1 119 ? -3.974 -6.097 14.881 1.00 97.94 119 ARG A CA 1
ATOM 903 C C . ARG A 1 119 ? -5.121 -5.172 15.280 1.00 97.94 119 ARG A C 1
ATOM 905 O O . ARG A 1 119 ? -5.519 -5.183 16.441 1.00 97.94 119 ARG A O 1
ATOM 912 N N . ASP A 1 120 ? -5.661 -4.386 14.353 1.00 98.19 120 ASP A N 1
ATOM 913 C CA . ASP A 1 120 ? -6.823 -3.538 14.626 1.00 98.19 120 ASP A CA 1
ATOM 914 C C . ASP A 1 120 ? -8.077 -4.384 14.914 1.00 98.19 120 ASP A C 1
ATOM 916 O O . ASP A 1 120 ? -8.849 -4.040 15.811 1.00 98.19 120 ASP A O 1
ATOM 920 N N . GLN A 1 121 ? -8.260 -5.527 14.236 1.00 98.06 121 GLN A N 1
ATOM 921 C CA . GLN A 1 121 ? -9.328 -6.478 14.579 1.00 98.06 121 GLN A CA 1
ATOM 922 C C . GLN A 1 121 ? -9.114 -7.109 15.962 1.00 98.06 121 GLN A C 1
ATOM 924 O O . GLN A 1 121 ? -10.053 -7.147 16.760 1.00 98.06 121 GLN A O 1
ATOM 929 N N . ASP A 1 122 ? -7.886 -7.528 16.285 1.00 98.19 122 ASP A N 1
ATOM 930 C CA . ASP A 1 122 ? -7.544 -8.051 17.614 1.00 98.19 122 ASP A CA 1
ATOM 931 C C . ASP A 1 122 ? -7.824 -7.019 18.720 1.00 98.19 122 ASP A C 1
ATOM 933 O O . ASP A 1 122 ? -8.396 -7.357 19.758 1.00 98.19 122 ASP A O 1
ATOM 937 N N . LEU A 1 123 ? -7.479 -5.745 18.498 1.00 98.50 123 LEU A N 1
ATOM 938 C CA . LEU A 1 123 ? -7.747 -4.652 19.438 1.00 98.50 123 LEU A CA 1
ATOM 939 C C . LEU A 1 123 ? -9.249 -4.390 19.617 1.00 98.50 123 LEU A C 1
ATOM 941 O O . LEU A 1 123 ? -9.695 -4.170 20.746 1.00 98.50 123 LEU A O 1
ATOM 945 N N . LEU A 1 124 ? -10.043 -4.437 18.541 1.00 98.25 124 LEU A N 1
ATOM 946 C CA . LEU A 1 124 ? -11.503 -4.309 18.617 1.00 98.25 124 LEU A CA 1
ATOM 947 C C . LEU A 1 124 ? -12.132 -5.473 19.397 1.00 98.25 124 LEU A C 1
ATOM 949 O O . LEU A 1 124 ? -12.959 -5.239 20.283 1.00 98.25 124 LEU A O 1
ATOM 953 N N . TYR A 1 125 ? -11.701 -6.707 19.127 1.00 98.38 125 TYR A N 1
ATOM 954 C CA . TYR A 1 125 ? -12.135 -7.893 19.865 1.00 98.38 125 TYR A CA 1
ATOM 955 C C . TYR A 1 125 ? -11.763 -7.805 21.352 1.00 98.38 125 TYR A C 1
ATOM 957 O O . TYR A 1 125 ? -12.613 -8.005 22.223 1.00 98.38 125 TYR A O 1
ATOM 965 N N . LEU A 1 126 ? -10.513 -7.449 21.662 1.00 98.50 126 LEU A N 1
ATOM 966 C CA . LEU A 1 126 ? -10.030 -7.370 23.038 1.00 98.50 126 LEU A CA 1
ATOM 967 C C . LEU A 1 126 ? -10.732 -6.253 23.823 1.00 98.50 126 LEU A C 1
ATOM 969 O O . LEU A 1 126 ? -11.078 -6.450 24.987 1.00 98.50 126 LEU A O 1
ATOM 973 N N . ARG A 1 127 ? -11.023 -5.117 23.175 1.00 98.44 127 ARG A N 1
ATOM 974 C CA . ARG A 1 127 ? -11.837 -4.036 23.748 1.00 98.44 127 ARG A CA 1
ATOM 975 C C . ARG A 1 127 ? -13.265 -4.493 24.038 1.00 98.44 127 ARG A C 1
ATOM 977 O O . ARG A 1 127 ? -13.747 -4.257 25.140 1.00 98.44 127 ARG A O 1
ATOM 984 N N . SER A 1 128 ? -13.921 -5.169 23.092 1.00 98.25 128 SER A N 1
ATOM 985 C CA . SER A 1 128 ? -15.269 -5.720 23.294 1.00 98.25 128 SER A CA 1
ATOM 986 C C . SER A 1 128 ? -15.305 -6.704 24.467 1.00 98.25 128 SER A C 1
ATOM 988 O O . SER A 1 128 ? -16.201 -6.624 25.305 1.00 98.25 128 SER A O 1
ATOM 990 N N . LYS A 1 129 ? -14.295 -7.574 24.576 1.00 98.44 129 LYS A N 1
ATOM 991 C CA . LYS A 1 129 ? -14.154 -8.521 25.685 1.00 98.44 129 LYS A CA 1
ATOM 992 C C . LYS A 1 129 ? -13.908 -7.832 27.031 1.00 98.44 129 LYS A C 1
ATOM 994 O O . LYS A 1 129 ? -14.446 -8.279 28.039 1.00 98.44 129 LYS A O 1
ATOM 999 N N . LEU A 1 130 ? -13.127 -6.750 27.059 1.00 98.25 130 LEU A N 1
ATOM 1000 C CA . LEU A 1 130 ? -12.909 -5.954 28.270 1.00 98.25 130 LEU A CA 1
ATOM 1001 C C . LEU A 1 130 ? -14.213 -5.291 28.731 1.00 98.25 130 LEU A C 1
ATOM 1003 O O . LEU A 1 130 ? -14.549 -5.400 29.906 1.00 98.25 130 LEU A O 1
ATOM 1007 N N . THR A 1 131 ? -14.979 -4.691 27.815 1.00 97.69 131 THR A N 1
ATOM 1008 C CA . THR A 1 131 ? -16.301 -4.118 28.122 1.00 97.69 131 THR A CA 1
ATOM 1009 C C . THR A 1 131 ? -17.275 -5.180 28.640 1.00 97.69 131 THR A C 1
ATOM 1011 O O . THR A 1 131 ? -17.863 -4.981 29.693 1.00 97.69 131 THR A O 1
ATOM 1014 N N . ASP A 1 132 ? -17.371 -6.353 28.002 1.00 98.06 132 ASP A N 1
ATOM 1015 C CA . ASP A 1 132 ? -18.207 -7.470 28.484 1.00 98.06 132 ASP A CA 1
ATOM 1016 C C . ASP A 1 132 ? -17.809 -7.957 29.894 1.00 98.06 132 ASP A C 1
ATOM 1018 O O . ASP A 1 132 ? -18.669 -8.319 30.700 1.00 98.06 132 ASP A O 1
ATOM 1022 N N . MET A 1 133 ? -16.515 -7.936 30.233 1.00 97.06 133 MET A N 1
ATOM 1023 C CA . MET A 1 133 ? -16.048 -8.248 31.588 1.00 97.06 133 MET A CA 1
ATOM 1024 C C . MET A 1 133 ? -16.348 -7.131 32.597 1.00 97.06 133 MET A C 1
ATOM 1026 O O . MET A 1 133 ? -16.748 -7.439 33.719 1.00 97.06 133 MET A O 1
ATOM 1030 N N . GLU A 1 134 ? -16.200 -5.858 32.223 1.00 96.19 134 GLU A N 1
ATOM 1031 C CA . GLU A 1 134 ? -16.529 -4.708 33.077 1.00 96.19 134 GLU A CA 1
ATOM 1032 C C . GLU A 1 134 ? -18.042 -4.630 33.356 1.00 96.19 134 GLU A C 1
ATOM 1034 O O . GLU A 1 134 ? -18.450 -4.489 34.511 1.00 96.19 134 GLU A O 1
ATOM 1039 N N . ASP A 1 135 ? -18.871 -4.830 32.328 1.00 96.38 135 ASP A N 1
ATOM 1040 C CA . ASP A 1 135 ? -20.334 -4.864 32.419 1.00 96.38 135 ASP A CA 1
ATOM 1041 C C . ASP A 1 135 ? -20.826 -6.042 33.268 1.00 96.38 135 ASP A C 1
ATOM 1043 O O . ASP A 1 135 ? -21.765 -5.895 34.048 1.00 96.38 135 ASP A O 1
ATOM 1047 N N . ARG A 1 136 ? -20.187 -7.219 33.172 1.00 95.38 136 ARG A N 1
ATOM 1048 C CA . ARG A 1 136 ? -20.477 -8.352 34.070 1.00 95.38 136 ARG A CA 1
ATOM 1049 C C . ARG A 1 136 ? -20.036 -8.077 35.500 1.00 95.38 136 ARG A C 1
ATOM 1051 O O . ARG A 1 136 ? -20.800 -8.350 36.415 1.00 95.38 136 ARG A O 1
ATOM 1058 N N . SER A 1 137 ? -18.848 -7.507 35.692 1.00 93.06 137 SER A N 1
ATOM 1059 C CA . SER A 1 137 ? -18.316 -7.176 37.019 1.00 93.06 137 SER A CA 1
ATOM 1060 C C . SER A 1 137 ? -19.139 -6.110 37.746 1.00 93.06 137 SER A C 1
ATOM 1062 O O . SER A 1 137 ? -19.094 -6.056 38.972 1.00 93.06 137 SER A O 1
ATOM 1064 N N . ARG A 1 138 ? -19.866 -5.254 37.017 1.00 93.00 138 ARG A N 1
ATOM 1065 C CA . ARG A 1 138 ? -20.735 -4.213 37.587 1.00 93.00 138 ARG A CA 1
ATOM 1066 C C . ARG A 1 138 ? -22.229 -4.481 37.418 1.00 93.00 138 ARG A C 1
ATOM 1068 O O . ARG A 1 138 ? -23.017 -3.606 37.761 1.00 93.00 138 ARG A O 1
ATOM 1075 N N . ARG A 1 139 ? -22.622 -5.652 36.909 1.00 94.62 139 ARG A N 1
ATOM 1076 C CA . ARG A 1 139 ? -24.017 -5.981 36.570 1.00 94.62 139 ARG A CA 1
ATOM 1077 C C . ARG A 1 139 ? -24.981 -5.778 37.733 1.00 94.62 139 ARG A C 1
ATOM 1079 O O . ARG A 1 139 ? -26.070 -5.251 37.532 1.00 94.62 139 ARG A O 1
ATOM 1086 N N . ASP A 1 140 ? -24.543 -6.164 38.924 1.00 91.75 140 ASP A N 1
ATOM 1087 C CA . ASP A 1 140 ? -25.368 -6.176 40.130 1.00 91.75 140 ASP A CA 1
ATOM 1088 C C . ASP A 1 140 ? -25.222 -4.865 40.941 1.00 91.75 140 ASP A C 1
ATOM 1090 O O . ASP A 1 140 ? -25.809 -4.708 42.010 1.00 91.75 140 ASP A O 1
ATOM 1094 N N . ASN A 1 141 ? -24.475 -3.880 40.416 1.00 91.75 141 ASN A N 1
ATOM 1095 C CA . ASN A 1 141 ? -24.263 -2.578 41.047 1.00 91.75 141 ASN A CA 1
ATOM 1096 C C . ASN A 1 141 ? -25.286 -1.543 40.554 1.00 91.75 141 ASN A C 1
ATOM 1098 O O . ASN A 1 141 ? -25.249 -1.110 39.400 1.00 91.75 141 ASN A O 1
ATOM 1102 N N . ILE A 1 142 ? -26.128 -1.043 41.459 1.00 89.31 142 ILE A N 1
ATOM 1103 C CA . ILE A 1 142 ? -27.069 0.054 41.187 1.00 89.31 142 ILE A CA 1
ATOM 1104 C C . ILE A 1 142 ? -26.485 1.377 41.701 1.00 89.31 142 ILE A C 1
ATOM 1106 O O 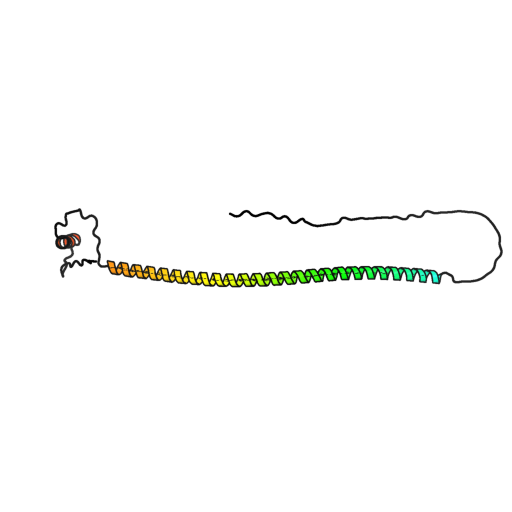. ILE A 1 142 ? -25.948 1.446 42.804 1.00 89.31 142 ILE A O 1
ATOM 1110 N N . ARG A 1 143 ? -26.601 2.455 40.912 1.00 90.94 143 ARG A N 1
ATOM 1111 C CA . ARG A 1 143 ? -26.228 3.818 41.328 1.00 90.94 143 ARG A CA 1
ATOM 1112 C C . ARG A 1 143 ? -27.470 4.639 41.649 1.00 90.94 143 ARG A C 1
ATOM 1114 O O . ARG A 1 143 ? -28.267 4.919 40.758 1.00 90.94 143 ARG A O 1
ATOM 1121 N N . LEU A 1 144 ? -27.591 5.068 42.901 1.00 88.06 144 LEU A N 1
ATOM 1122 C CA . LEU A 1 144 ? -28.604 6.023 43.343 1.00 88.06 144 LEU A CA 1
ATOM 1123 C C . LEU A 1 144 ? -28.002 7.435 4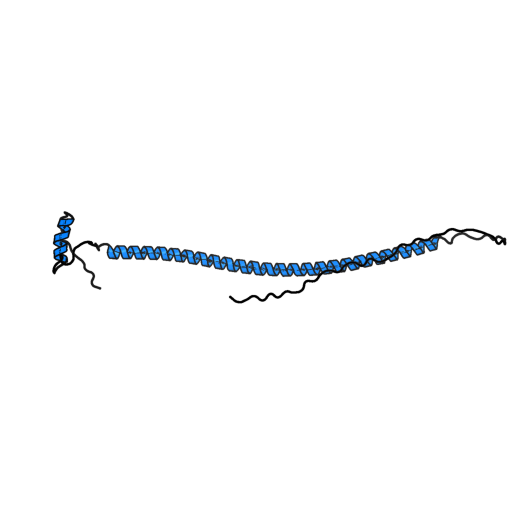3.308 1.00 88.06 144 LEU A C 1
ATOM 1125 O O . LEU A 1 144 ? -26.883 7.645 43.773 1.00 88.06 144 LEU A O 1
ATOM 1129 N N . LEU A 1 145 ? -28.720 8.392 42.720 1.00 91.12 145 LEU A N 1
ATOM 1130 C CA . LEU A 1 145 ? -28.282 9.782 42.556 1.00 91.12 145 LEU A CA 1
ATOM 1131 C C . LEU A 1 145 ? -29.315 10.725 43.178 1.00 91.12 145 LEU A C 1
ATOM 1133 O O . LEU A 1 145 ? -30.511 10.451 43.118 1.00 91.12 145 LEU A O 1
ATOM 1137 N N . GLY A 1 146 ? -28.859 11.849 43.735 1.00 89.56 146 GLY A N 1
ATOM 1138 C CA . GLY A 1 146 ? -29.742 12.864 44.324 1.00 89.56 146 GLY A CA 1
ATOM 1139 C C . GLY A 1 146 ? -30.226 12.567 45.748 1.00 89.56 146 GLY A C 1
ATOM 1140 O O . GLY A 1 146 ? -31.114 13.266 46.225 1.00 89.56 146 GLY A O 1
ATOM 1141 N N . ILE A 1 147 ? -29.648 11.572 46.432 1.00 87.75 147 ILE A N 1
ATOM 1142 C CA . ILE A 1 147 ? -29.859 11.374 47.874 1.00 87.75 147 ILE A CA 1
ATOM 1143 C C . ILE A 1 147 ? -29.150 12.520 48.625 1.00 87.75 147 ILE A C 1
ATOM 1145 O O . ILE A 1 147 ? -27.964 12.747 48.366 1.00 87.75 147 ILE A O 1
ATOM 1149 N N . PRO A 1 148 ? -29.836 13.260 49.516 1.00 88.88 148 PRO A N 1
ATOM 1150 C CA . PRO A 1 148 ? -29.214 14.309 50.318 1.00 88.88 148 PRO A CA 1
ATOM 1151 C C . PRO A 1 148 ? -28.250 13.725 51.362 1.00 88.88 148 PRO A C 1
ATOM 1153 O O . PRO A 1 148 ? -28.478 12.659 51.935 1.00 88.88 148 PRO A O 1
ATOM 1156 N N . GLU A 1 149 ? -27.159 14.442 51.629 1.00 88.31 149 GLU A N 1
ATOM 1157 C CA . GLU A 1 149 ? -26.132 13.995 52.572 1.00 88.31 149 GLU A CA 1
ATOM 1158 C C . GLU A 1 149 ? -26.687 13.858 54.002 1.00 88.31 149 GLU A C 1
ATOM 1160 O O . GLU A 1 149 ? -27.391 14.737 54.499 1.00 88.31 149 GLU A O 1
ATOM 1165 N N . ASN A 1 150 ? -26.274 12.793 54.698 1.00 86.31 150 ASN A N 1
ATOM 1166 C CA . ASN A 1 150 ? -26.612 12.452 56.090 1.00 86.31 150 ASN A CA 1
ATOM 1167 C C . ASN A 1 150 ? -28.030 11.901 56.369 1.00 86.31 150 ASN A C 1
ATOM 1169 O O . ASN A 1 150 ? -28.294 11.554 57.520 1.00 86.31 150 ASN A O 1
ATOM 1173 N N . GLU A 1 151 ? -28.918 11.721 55.380 1.00 83.75 151 GLU A N 1
ATOM 1174 C CA . GLU A 1 151 ? -30.207 11.022 55.620 1.00 83.75 151 GLU A CA 1
ATOM 1175 C C . GLU A 1 151 ? -30.050 9.522 55.929 1.00 83.75 151 GLU A C 1
ATOM 1177 O O . GLU A 1 151 ? -30.910 8.913 56.562 1.00 83.75 151 GLU A O 1
ATOM 1182 N N . GLU A 1 152 ? -28.924 8.937 55.529 1.00 82.88 152 GLU A N 1
ATOM 1183 C CA . GLU A 1 152 ? -28.609 7.516 55.690 1.00 82.88 152 GLU A CA 1
ATOM 1184 C C . GLU A 1 152 ? -28.293 7.104 57.145 1.00 82.88 152 GLU A C 1
ATOM 1186 O O . GLU A 1 152 ? -28.390 5.932 57.516 1.00 82.88 152 GLU A O 1
ATOM 1191 N N . GLY A 1 153 ? -27.949 8.071 58.003 1.00 85.06 153 GLY A N 1
ATOM 1192 C CA . GLY A 1 153 ? -27.625 7.830 59.408 1.00 85.06 153 GLY A CA 1
ATOM 1193 C C . GLY A 1 153 ? -26.367 6.975 59.608 1.00 85.06 153 GLY A C 1
ATOM 1194 O O . GLY A 1 153 ? -25.352 7.170 58.945 1.00 85.06 153 GLY A O 1
ATOM 1195 N N . ALA A 1 154 ? -26.415 6.055 60.577 1.00 83.75 154 ALA A N 1
ATOM 1196 C CA . ALA A 1 154 ? -25.281 5.197 60.938 1.00 83.75 154 ALA A CA 1
ATOM 1197 C C . ALA A 1 154 ? -25.242 3.852 60.183 1.00 83.75 154 ALA A C 1
ATOM 1199 O O . ALA A 1 154 ? -24.211 3.181 60.215 1.00 83.75 154 ALA A O 1
ATOM 1200 N N . ASP A 1 155 ? -26.338 3.447 59.526 1.00 88.31 155 ASP A N 1
ATOM 1201 C CA . ASP A 1 155 ? -26.416 2.186 58.780 1.00 88.31 155 ASP A CA 1
ATOM 1202 C C . ASP A 1 155 ? -27.165 2.325 57.442 1.00 88.31 155 ASP A C 1
ATOM 1204 O O . ASP A 1 155 ? -28.394 2.275 57.348 1.00 88.31 155 ASP A O 1
ATOM 1208 N N . MET A 1 156 ? -26.356 2.397 56.388 1.00 87.31 156 MET A N 1
ATOM 1209 C CA . MET A 1 156 ? -26.741 2.350 54.979 1.00 87.31 156 MET A CA 1
ATOM 1210 C C . MET A 1 156 ? -27.599 1.136 54.598 1.00 87.31 156 MET A C 1
ATOM 1212 O O . MET A 1 156 ? -28.511 1.280 53.786 1.00 87.31 156 MET A O 1
ATOM 1216 N N . GLN A 1 157 ? -27.357 -0.059 55.150 1.00 88.69 157 GLN A N 1
ATOM 1217 C CA . GLN A 1 157 ? -28.140 -1.239 54.756 1.00 88.69 157 GLN A CA 1
ATOM 1218 C C . GLN A 1 157 ? -29.573 -1.156 55.294 1.00 88.69 157 GLN A C 1
ATOM 1220 O O . GLN A 1 157 ? -30.522 -1.421 54.550 1.00 88.69 157 GLN A O 1
ATOM 1225 N N . ALA A 1 158 ? -29.756 -0.712 56.542 1.00 88.38 158 ALA A N 1
ATOM 1226 C CA . ALA A 1 158 ? -31.078 -0.456 57.113 1.00 88.38 158 ALA A CA 1
ATOM 1227 C C . ALA A 1 158 ? -31.836 0.662 56.372 1.00 88.38 158 ALA A C 1
ATOM 1229 O O . ALA A 1 158 ? -33.023 0.503 56.064 1.00 88.38 158 ALA A O 1
ATOM 1230 N N . PHE A 1 159 ? -31.158 1.765 56.029 1.00 90.38 159 PHE A N 1
ATOM 1231 C CA . PHE A 1 159 ? -31.746 2.854 55.245 1.00 90.38 159 PHE A CA 1
ATOM 1232 C C . PHE A 1 159 ? -32.270 2.356 53.888 1.00 90.38 159 PHE A C 1
ATOM 1234 O O . PHE A 1 159 ? -33.470 2.478 53.614 1.00 90.38 159 PHE A O 1
ATOM 1241 N N . LEU A 1 160 ? -31.410 1.713 53.085 1.00 89.94 160 LEU A N 1
ATOM 1242 C CA . LEU A 1 160 ? -31.756 1.198 51.754 1.00 89.94 160 LEU A CA 1
ATOM 1243 C C . LEU A 1 160 ? -32.875 0.150 51.807 1.00 89.94 160 LEU A C 1
ATOM 1245 O O . LEU A 1 160 ? -33.821 0.238 51.019 1.00 89.94 160 LEU A O 1
ATOM 1249 N N . SER A 1 161 ? -32.828 -0.770 52.777 1.00 89.56 161 SER A N 1
ATOM 1250 C CA . SER A 1 161 ? -33.881 -1.775 53.009 1.00 89.56 161 SER A CA 1
ATOM 1251 C C . SER A 1 161 ? -35.251 -1.147 53.273 1.00 89.56 161 SER A C 1
ATOM 1253 O O . SER A 1 161 ? -36.276 -1.705 52.893 1.00 89.56 161 SER A O 1
ATOM 1255 N N . SER A 1 162 ? -35.288 0.029 53.909 1.00 88.06 162 SER A N 1
ATOM 1256 C CA . SER A 1 162 ? -36.531 0.750 54.201 1.00 88.06 162 SER A CA 1
ATOM 1257 C C . SER A 1 162 ? -36.988 1.687 53.074 1.00 88.06 162 SER A C 1
ATOM 1259 O O . SER A 1 162 ? -38.152 2.092 53.060 1.00 88.06 162 SER A O 1
ATOM 1261 N N . MET A 1 163 ? -36.083 2.088 52.177 1.00 89.19 163 MET A N 1
ATOM 1262 C CA . MET A 1 163 ? -36.328 3.082 51.126 1.00 89.19 163 MET A CA 1
ATOM 1263 C C . MET A 1 163 ? -36.714 2.427 49.796 1.00 89.19 163 MET A C 1
ATOM 1265 O O . MET A 1 163 ? -37.675 2.858 49.159 1.00 89.19 163 MET A O 1
ATOM 1269 N N . LEU A 1 164 ? -36.001 1.375 49.382 1.00 89.25 164 LEU A N 1
ATOM 1270 C CA . LEU A 1 164 ? -36.211 0.725 48.085 1.00 89.25 164 LEU A CA 1
ATOM 1271 C C . LEU A 1 164 ? -37.631 0.147 47.905 1.00 89.25 164 LEU A C 1
ATOM 1273 O O . LEU A 1 164 ? -38.210 0.407 46.846 1.00 89.25 164 LEU A O 1
ATOM 1277 N N . PRO A 1 165 ? -38.262 -0.522 48.896 1.00 90.12 165 PRO A N 1
ATOM 1278 C CA . PRO A 1 165 ? -39.651 -0.978 48.767 1.00 90.12 165 PRO A CA 1
ATOM 1279 C C . PRO A 1 165 ? -40.637 0.184 48.582 1.00 90.12 165 PRO A C 1
ATOM 1281 O O . PRO A 1 165 ? -41.526 0.120 47.737 1.00 90.12 165 PRO A O 1
ATOM 1284 N N . LYS A 1 166 ? -40.437 1.301 49.300 1.00 88.38 166 LYS A N 1
ATOM 1285 C CA . LYS A 1 166 ? -41.298 2.497 49.206 1.00 88.38 166 LYS A CA 1
ATOM 1286 C C . LYS A 1 166 ? -41.215 3.175 47.837 1.00 88.38 166 LYS A C 1
ATOM 1288 O O . LYS A 1 166 ? -42.223 3.673 47.350 1.00 88.38 166 LYS A O 1
ATOM 1293 N N . LEU A 1 167 ? -40.025 3.214 47.233 1.00 86.19 167 LEU A N 1
ATOM 1294 C CA . LEU A 1 167 ? -39.810 3.818 45.912 1.00 86.19 167 LEU A CA 1
ATOM 1295 C C . LEU A 1 167 ? -40.299 2.925 44.768 1.00 86.19 167 LEU A C 1
ATOM 1297 O O . LEU A 1 167 ? -40.794 3.429 43.765 1.00 86.19 167 LEU A O 1
ATOM 1301 N N . THR A 1 168 ? -40.135 1.609 44.900 1.00 85.94 168 THR A N 1
ATOM 1302 C CA . THR A 1 168 ? -40.431 0.654 43.820 1.00 85.94 168 THR A CA 1
ATOM 1303 C C . THR A 1 168 ? -41.857 0.112 43.869 1.00 85.94 168 THR A C 1
ATOM 1305 O O . THR A 1 168 ? -42.369 -0.310 42.838 1.00 85.94 168 THR A O 1
ATOM 1308 N N . SER A 1 169 ? -42.515 0.150 45.035 1.00 89.50 169 SER A N 1
ATOM 1309 C CA . SER A 1 169 ? -43.777 -0.561 45.303 1.00 89.50 169 SER A CA 1
ATOM 1310 C C . SER A 1 169 ? -43.685 -2.078 45.066 1.00 89.50 169 SER A C 1
ATOM 1312 O O . SER A 1 169 ? -44.686 -2.712 44.739 1.00 89.50 169 SER A O 1
ATOM 1314 N N . LEU A 1 170 ? -42.484 -2.655 45.212 1.00 86.12 170 LEU A N 1
ATOM 1315 C CA . LEU A 1 170 ? -42.254 -4.099 45.213 1.00 86.12 170 LEU A CA 1
ATOM 1316 C C . LEU A 1 170 ? -42.065 -4.609 46.645 1.00 86.12 170 LEU A C 1
ATOM 1318 O O . LEU A 1 170 ? -41.317 -4.022 47.431 1.00 86.12 170 LEU A O 1
ATOM 1322 N N . ASP A 1 171 ? -42.678 -5.756 46.924 1.00 86.19 171 ASP A N 1
ATOM 1323 C CA . ASP A 1 171 ? -42.354 -6.590 48.076 1.00 86.19 171 ASP A CA 1
ATOM 1324 C C . ASP A 1 171 ? -41.177 -7.507 47.711 1.00 86.19 171 ASP A C 1
ATOM 1326 O O . ASP A 1 171 ? -41.211 -8.204 46.694 1.00 86.19 171 ASP A O 1
ATOM 1330 N N . PHE A 1 172 ? -40.124 -7.498 48.531 1.00 84.81 172 PHE A N 1
ATOM 1331 C CA . PHE A 1 172 ? -38.929 -8.322 48.335 1.00 84.81 172 PHE A CA 1
ATOM 1332 C C . PHE A 1 172 ? -38.962 -9.525 49.286 1.00 84.81 172 PHE A C 1
ATOM 1334 O O . PHE A 1 172 ? -38.742 -9.374 50.489 1.00 84.81 172 PHE A O 1
ATOM 1341 N N . ASP A 1 173 ? -39.238 -10.705 48.731 1.00 86.88 173 ASP A N 1
ATOM 1342 C CA . ASP A 1 173 ? -39.128 -12.003 49.402 1.00 86.88 173 ASP A CA 1
ATOM 1343 C C . ASP A 1 173 ? -38.292 -12.953 48.513 1.00 86.88 173 ASP A C 1
ATOM 1345 O O . ASP A 1 173 ? -38.728 -13.269 47.400 1.00 86.88 173 ASP A O 1
ATOM 1349 N N . PRO A 1 174 ? -37.079 -13.376 48.926 1.00 83.94 174 PRO A N 1
ATOM 1350 C CA . PRO A 1 174 ? -36.418 -13.082 50.203 1.00 83.94 174 PRO A CA 1
ATOM 1351 C C . PRO A 1 174 ? -36.005 -11.600 50.373 1.00 83.94 174 PRO A C 1
ATOM 1353 O O . PRO A 1 174 ? -35.989 -10.845 49.397 1.00 83.94 174 PRO A O 1
ATOM 1356 N N . PRO A 1 175 ? -35.652 -11.172 51.605 1.00 85.56 175 PRO A N 1
ATOM 1357 C CA . PRO A 1 175 ? -35.194 -9.812 51.890 1.00 85.56 175 PRO A CA 1
ATOM 1358 C C . PRO A 1 175 ? -33.971 -9.383 51.066 1.00 85.56 175 PRO A C 1
ATOM 1360 O O . PRO A 1 175 ? -33.164 -10.206 50.642 1.00 85.56 175 PRO A O 1
ATOM 1363 N N . LEU A 1 176 ? -33.807 -8.068 50.892 1.00 88.06 176 LEU A N 1
ATOM 1364 C CA . LEU A 1 176 ? -32.687 -7.479 50.153 1.00 88.06 176 LEU A CA 1
ATOM 1365 C C . LEU A 1 176 ? -31.332 -7.783 50.817 1.00 88.06 176 LEU A C 1
ATOM 1367 O O . LEU A 1 176 ? -31.064 -7.339 51.933 1.00 88.06 176 LEU A O 1
ATOM 1371 N N . GLU A 1 177 ? -30.452 -8.471 50.089 1.00 89.06 177 GLU A N 1
ATOM 1372 C CA . GLU A 1 177 ? -29.051 -8.675 50.465 1.00 89.06 177 GLU A CA 1
ATOM 1373 C C . GLU A 1 177 ? -28.146 -7.648 49.765 1.00 89.06 177 GLU A C 1
ATOM 1375 O O . GLU A 1 177 ? -28.278 -7.390 48.569 1.00 89.06 177 GLU A O 1
ATOM 1380 N N . PHE A 1 178 ? -27.196 -7.067 50.505 1.00 89.50 178 PHE A N 1
ATOM 1381 C CA . PHE A 1 178 ? -26.274 -6.050 49.987 1.00 89.50 178 PHE A CA 1
ATOM 1382 C C . PHE A 1 178 ? -24.829 -6.538 50.057 1.00 89.50 178 PHE A C 1
ATOM 1384 O O . PHE A 1 178 ? -24.181 -6.461 51.105 1.00 89.50 178 PHE A O 1
ATOM 1391 N N . GLN A 1 179 ? -24.293 -6.988 48.923 1.00 87.62 179 GLN A N 1
ATOM 1392 C CA . GLN A 1 179 ? -22.875 -7.304 48.808 1.00 87.62 179 GLN A CA 1
ATOM 1393 C C . GLN A 1 179 ? -22.046 -6.012 48.757 1.00 87.62 179 GLN A C 1
ATOM 1395 O O . GLN A 1 179 ? -22.319 -5.104 47.974 1.00 87.62 179 GLN A O 1
ATOM 1400 N N . ARG A 1 180 ? -20.997 -5.933 49.582 1.00 82.88 180 ARG A N 1
ATOM 1401 C CA . ARG A 1 180 ? -19.950 -4.910 49.476 1.00 82.88 180 ARG A CA 1
ATOM 1402 C C . ARG A 1 180 ? -18.643 -5.602 49.132 1.00 82.88 180 ARG A C 1
ATOM 1404 O O . ARG A 1 180 ? -18.212 -6.481 49.874 1.00 82.88 180 ARG A O 1
ATOM 1411 N N . HIS A 1 181 ? -18.015 -5.205 48.030 1.00 72.50 181 HIS A N 1
ATOM 1412 C CA . HIS A 1 181 ? -16.649 -5.627 47.754 1.00 72.50 181 HIS A CA 1
ATOM 1413 C C . HIS A 1 181 ? -15.712 -4.804 48.643 1.00 72.50 181 HIS A C 1
ATOM 1415 O O . HIS A 1 181 ? -15.662 -3.581 48.530 1.00 72.50 181 HIS A O 1
ATOM 1421 N N . THR A 1 182 ? -15.013 -5.470 49.556 1.00 67.12 182 THR A N 1
ATOM 1422 C CA . THR A 1 182 ? -13.780 -4.940 50.141 1.00 67.12 182 THR A CA 1
ATOM 1423 C C . THR A 1 182 ? -12.630 -5.319 49.216 1.00 67.12 182 THR A C 1
ATOM 1425 O O . THR A 1 182 ? -12.569 -6.480 48.795 1.00 67.12 182 THR A O 1
ATOM 1428 N N . ASP A 1 183 ? -11.776 -4.350 48.896 1.00 51.97 183 ASP A N 1
ATOM 1429 C CA . ASP A 1 183 ? -10.486 -4.558 48.220 1.00 51.97 183 ASP A CA 1
ATOM 1430 C C . ASP A 1 183 ? -9.414 -5.070 49.206 1.00 51.97 183 ASP A C 1
ATOM 1432 O O . ASP A 1 183 ? -9.503 -4.714 50.408 1.00 51.97 183 ASP A O 1
#

Foldseek 3Di:
DDDDDDDDDDDDDDDDDDDDDDDDDDDDDDDDDDDDDDDDDDDDDDDPPVVVVVVVVVVVVVVVVVVVVVVVVVVVVVVVVVVVVVVVVVVVVVVVVVVVVVVVVVVVVVVVVVVVVVVVVVVVVVVVVVVVVVCVVCVPPDDDPDDDPCPCPPDVVVSCQVVVCVVPVDDDVVGDDDDDDDD

Secondary structure (DSSP, 8-state):
-PPPPP--PPP------------------------------------SHHHHHHHHHHHHHHHHHHHHHHHHHHHHHHHHHHHHHHHHHHHHHHHHHHHHHHHHHHHHHHHHHHHHHHHHHHHHHHHHHHHHHHHHHTTTPPPP--PPTTTTTT-HHHHHHHHHHHHH----SSPPP------

InterPro domains:
  IPR004244 Transposase, L1 [PTHR11505] (58-166)

Organism: Pleurodeles waltl (NCBI:txid8319)